Protein AF-A0AAD6YW39-F1 (afdb_monomer)

Secondary structure (DSSP, 8-state):
-------------------------PPPPPP--------PPP-PPPPP---------------TT-HHHHHHHHHHHHHHHHHHHHHHHHHHHHHHHHH-TTTTT-SS--HHHHHHHHHHHHHHHHHHHHHHHHHHHHHHHHHHHHHHHHHHT-HHHHHHHHHHH--

Organism: NCBI:txid153505

Foldseek 3Di:
DDDDDDDDPDPPPDDDDDDDDDDPDDDDDDDDDPPPDDDDDDDDDDDDDDDDDDDDDDDDDDPPPCVVVVVVVVVVVCVVCVVVVVVVVVVVLVVLLVVQPVNVPPPDDDSVNSVVSSVVVVVVVVVVVVCVVVVVVVVVVVVVVVVVVCCVPPPVNVVVVVVVVVD

Sequence (167 aa):
MAADHSDQSHTVTWCPKAVSPLPCALPPPPPPCTCSLHPQAPTAHVPLAPHPHHRHHHPKAPRIGRAPQLLASALRDVQRVLPLARGAADGRFLSLATLLPRLVVLRHPSKAVIVNSSIATVHVARCHRVLTAQTPRVLDRKAEALQMVSILYSPLSSVRLFHLRYL

Radius of gyration: 36.43 Å; Cα contacts (8 Å, |Δi|>4): 21; chains: 1; bounding box: 96×30×110 Å

Mean predicted aligned error: 19.26 Å

Structure (mmCIF, N/CA/C/O backbone):
data_AF-A0AAD6YW39-F1
#
_entry.id   AF-A0AAD6YW39-F1
#
loop_
_atom_site.group_PDB
_atom_site.id
_atom_site.type_symbol
_atom_site.label_atom_id
_atom_site.label_alt_id
_atom_site.label_comp_id
_atom_site.label_asym_id
_atom_site.label_entity_id
_atom_site.label_seq_id
_atom_site.pdbx_PDB_ins_code
_atom_site.Cartn_x
_atom_site.Cartn_y
_atom_site.Cartn_z
_atom_site.occupancy
_atom_site.B_iso_or_equiv
_atom_site.auth_seq_id
_atom_site.auth_comp_id
_atom_site.auth_asym_id
_atom_site.auth_atom_id
_atom_site.pdbx_PDB_model_num
ATOM 1 N N . MET A 1 1 ? -16.159 -0.798 -47.611 1.00 40.03 1 MET A N 1
ATOM 2 C CA . MET A 1 1 ? -15.620 -1.399 -46.373 1.00 40.03 1 MET A CA 1
ATOM 3 C C . MET A 1 1 ? -14.537 -0.477 -45.844 1.00 40.03 1 MET A C 1
ATOM 5 O O . MET A 1 1 ? -13.460 -0.445 -46.416 1.00 40.03 1 MET A O 1
ATOM 9 N N . ALA A 1 2 ? -14.852 0.328 -44.832 1.00 37.34 2 ALA A N 1
ATOM 10 C CA . ALA A 1 2 ? -13.894 1.180 -44.133 1.00 37.34 2 ALA A CA 1
ATOM 11 C C . ALA A 1 2 ? -14.058 0.899 -42.632 1.00 37.34 2 ALA A C 1
ATOM 13 O O . ALA A 1 2 ? -15.146 1.099 -42.100 1.00 37.34 2 ALA A O 1
ATOM 14 N N . ALA A 1 3 ? -13.013 0.358 -42.004 1.00 45.16 3 ALA A N 1
ATOM 15 C CA . ALA A 1 3 ? -12.852 0.278 -40.551 1.00 45.16 3 ALA A CA 1
ATOM 16 C C . ALA A 1 3 ? -12.210 1.608 -40.117 1.00 45.16 3 ALA A C 1
ATOM 18 O O . ALA A 1 3 ? -11.221 2.017 -40.719 1.00 45.16 3 ALA A O 1
ATOM 19 N N . ASP A 1 4 ? -12.833 2.453 -39.297 1.00 43.03 4 ASP A N 1
ATOM 20 C CA . ASP A 1 4 ? -13.111 2.316 -37.858 1.00 43.03 4 ASP A CA 1
ATOM 21 C C . ASP A 1 4 ? -11.845 2.026 -37.051 1.00 43.03 4 ASP A C 1
ATOM 23 O O . ASP A 1 4 ? -11.410 0.883 -37.027 1.00 43.03 4 ASP A O 1
ATOM 27 N N . HIS A 1 5 ? -11.269 3.066 -36.435 1.00 45.50 5 HIS A N 1
ATOM 28 C CA . HIS A 1 5 ? -10.526 3.012 -35.169 1.00 45.50 5 HIS A CA 1
ATOM 29 C C . HIS A 1 5 ? -10.832 4.313 -34.411 1.00 45.50 5 HIS A C 1
ATOM 31 O O . HIS A 1 5 ? -10.166 5.336 -34.563 1.00 45.50 5 HIS A O 1
ATOM 37 N N . SER A 1 6 ? -11.915 4.261 -33.640 1.00 44.06 6 SER A N 1
ATOM 38 C CA . SER A 1 6 ? -12.332 5.278 -32.682 1.00 44.06 6 SER A CA 1
ATOM 39 C C . SER A 1 6 ? -11.354 5.339 -31.496 1.00 44.06 6 SER A C 1
ATOM 41 O O . SER A 1 6 ? -11.229 4.383 -30.732 1.00 44.06 6 SER A O 1
ATOM 43 N N . ASP A 1 7 ? -10.678 6.475 -31.326 1.00 44.19 7 ASP A N 1
ATOM 44 C CA . ASP A 1 7 ? -9.760 6.751 -30.214 1.00 44.19 7 ASP A CA 1
ATOM 45 C C . ASP A 1 7 ? -10.570 7.136 -28.962 1.00 44.19 7 ASP A C 1
ATOM 47 O O . ASP A 1 7 ? -11.109 8.240 -28.837 1.00 44.19 7 ASP A O 1
ATOM 51 N N . GLN A 1 8 ? -10.768 6.174 -28.061 1.00 45.47 8 GLN A N 1
ATOM 52 C CA . GLN A 1 8 ? -11.623 6.322 -26.886 1.00 45.47 8 GLN A CA 1
ATOM 53 C C . GLN A 1 8 ? -10.776 6.803 -25.696 1.00 45.47 8 GLN A C 1
ATOM 55 O O . GLN A 1 8 ? -10.233 6.031 -24.912 1.00 45.47 8 GLN A O 1
ATOM 60 N N . SER A 1 9 ? -10.651 8.124 -25.567 1.00 46.94 9 SER A N 1
ATOM 61 C CA . SER A 1 9 ? -10.041 8.781 -24.407 1.00 46.94 9 SER A CA 1
ATOM 62 C C . SER A 1 9 ? -10.973 8.693 -23.192 1.00 46.94 9 SER A C 1
ATOM 64 O O . SER A 1 9 ? -11.887 9.499 -23.029 1.00 46.94 9 SER A O 1
ATOM 66 N N . HIS A 1 10 ? -10.763 7.710 -22.317 1.00 46.31 10 HIS A N 1
ATOM 67 C CA . HIS A 1 10 ? -11.509 7.589 -21.060 1.00 46.31 10 HIS A CA 1
ATOM 68 C C . HIS A 1 10 ? -10.890 8.492 -19.976 1.00 46.31 10 HIS A C 1
ATOM 70 O O . HIS A 1 10 ? -10.095 8.051 -19.145 1.00 46.31 10 HIS A O 1
ATOM 76 N N . THR A 1 11 ? -11.255 9.774 -19.951 1.00 42.91 11 THR A N 1
ATOM 77 C CA . THR A 1 11 ? -11.039 10.622 -18.769 1.00 42.91 11 THR A CA 1
ATOM 78 C C . THR A 1 11 ? -12.113 10.284 -17.741 1.00 42.91 11 THR A C 1
ATOM 80 O O . THR A 1 11 ? -13.220 10.814 -17.775 1.00 42.91 11 THR A O 1
ATOM 83 N N . VAL A 1 12 ? -11.814 9.360 -16.829 1.00 45.47 12 VAL A N 1
ATOM 84 C CA . VAL A 1 12 ? -12.720 9.054 -15.718 1.00 45.47 12 VAL A CA 1
ATOM 85 C C . VAL A 1 12 ? -12.513 10.095 -14.616 1.00 45.47 12 VAL A C 1
ATOM 87 O O . VAL A 1 12 ? -11.652 9.950 -13.749 1.00 45.47 12 VAL A O 1
ATOM 90 N N . THR A 1 13 ? -13.309 11.162 -14.660 1.00 40.72 13 THR A N 1
ATOM 91 C CA . THR A 1 13 ? -13.433 12.147 -13.579 1.00 40.72 13 THR A CA 1
ATOM 92 C C . THR A 1 13 ? -14.149 11.497 -12.395 1.00 40.72 13 THR A C 1
ATOM 94 O O . THR A 1 13 ? -15.375 11.438 -12.347 1.00 40.72 13 THR A O 1
ATOM 97 N N . TRP A 1 14 ? -13.390 10.987 -11.425 1.00 42.06 14 TRP A N 1
ATOM 98 C CA . TRP A 1 14 ? -13.944 10.572 -10.136 1.00 42.06 14 TRP A CA 1
ATOM 99 C C . TRP A 1 14 ? -14.117 11.799 -9.240 1.00 42.06 14 TRP A C 1
ATOM 101 O O . TRP A 1 14 ? -13.192 12.214 -8.547 1.00 42.06 14 TRP A O 1
ATOM 111 N N . CYS A 1 15 ? -15.327 12.354 -9.214 1.00 44.38 15 CYS A N 1
ATOM 112 C CA . CYS A 1 15 ? -15.815 13.075 -8.045 1.00 44.38 15 CYS A CA 1
ATOM 113 C C . CYS A 1 15 ? -16.559 12.091 -7.136 1.00 44.38 15 CYS A C 1
ATOM 115 O O . CYS A 1 15 ? -17.591 11.564 -7.545 1.00 44.38 15 CYS A O 1
ATOM 117 N N . PRO A 1 16 ? -16.133 11.916 -5.877 1.00 52.66 16 PRO A N 1
ATOM 118 C CA . PRO A 1 16 ? -17.044 11.520 -4.822 1.00 52.66 16 PRO A CA 1
ATOM 119 C C . PRO A 1 16 ? -17.257 12.695 -3.866 1.00 52.66 16 PRO A C 1
ATOM 121 O O . PRO A 1 16 ? -16.362 13.128 -3.142 1.00 52.66 16 PRO A O 1
ATOM 124 N N . LYS A 1 17 ? -18.488 13.204 -3.867 1.00 47.22 17 LYS A N 1
ATOM 125 C CA . LYS A 1 17 ? -19.034 14.080 -2.834 1.00 47.22 17 LYS A CA 1
ATOM 126 C C . LYS A 1 17 ? -19.583 13.180 -1.727 1.00 47.22 17 LYS A C 1
ATOM 128 O O . LYS A 1 17 ? -20.670 12.644 -1.891 1.00 47.22 17 LYS A O 1
ATOM 133 N N . ALA A 1 18 ? -18.846 13.000 -0.630 1.00 39.66 18 ALA A N 1
ATOM 134 C CA . ALA A 1 18 ? -19.404 12.526 0.640 1.00 39.66 18 ALA A CA 1
ATOM 135 C C . ALA A 1 18 ? -18.441 12.765 1.817 1.00 39.66 18 ALA A C 1
ATOM 137 O O . ALA A 1 18 ? -17.368 12.177 1.882 1.00 39.66 18 ALA A O 1
ATOM 138 N N . VAL A 1 19 ? -18.913 13.610 2.739 1.00 45.31 19 VAL A N 1
ATOM 139 C CA . VAL A 1 19 ? -18.731 13.578 4.200 1.00 45.31 19 VAL A CA 1
ATOM 140 C C . VAL A 1 19 ? -17.295 13.538 4.736 1.00 45.31 19 VAL A C 1
ATOM 142 O O . VAL A 1 19 ? -16.656 12.497 4.845 1.00 45.31 19 VAL A O 1
ATOM 145 N N . SER A 1 20 ? -16.852 14.711 5.186 1.00 49.22 20 SER A N 1
ATOM 146 C CA . SER A 1 20 ? -15.702 14.917 6.063 1.00 49.22 20 SER A CA 1
ATOM 147 C C . SER A 1 20 ? -15.809 14.119 7.370 1.00 49.22 20 SER A C 1
AT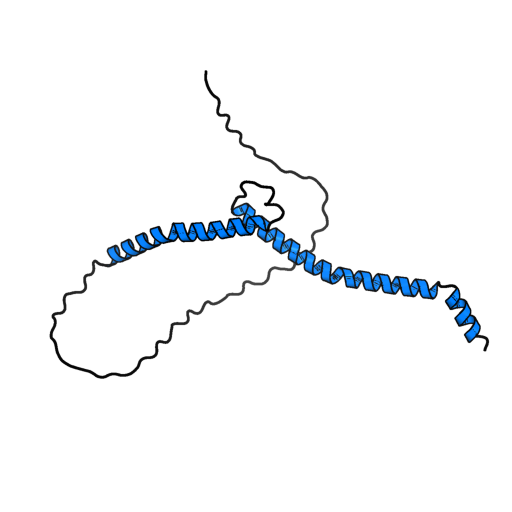OM 149 O O . SER A 1 20 ? -16.789 14.282 8.099 1.00 49.22 20 SER A O 1
ATOM 151 N N . PRO A 1 21 ? -14.754 13.401 7.776 1.00 45.53 21 PRO A N 1
ATOM 152 C CA . PRO A 1 21 ? -14.326 13.345 9.161 1.00 45.53 21 PRO A CA 1
ATOM 153 C C . PRO A 1 21 ? -13.183 14.351 9.371 1.00 45.53 21 PRO A C 1
ATOM 155 O O . PRO A 1 21 ? -12.346 14.557 8.493 1.00 45.53 21 PRO A O 1
ATOM 158 N N . LEU A 1 22 ? -13.184 15.012 10.528 1.00 55.00 22 LEU A N 1
ATOM 159 C CA . LEU A 1 22 ? -12.200 16.014 10.945 1.00 55.00 22 LEU A CA 1
ATOM 160 C C . LEU A 1 22 ? -10.743 15.615 10.618 1.00 55.00 22 LEU A C 1
ATOM 162 O O . LEU A 1 22 ? -10.378 14.446 10.769 1.00 55.00 22 LEU A O 1
ATOM 166 N N . PRO A 1 23 ? -9.874 16.581 10.264 1.00 49.09 23 PRO A N 1
ATOM 167 C CA . PRO A 1 23 ? -8.458 16.315 10.088 1.00 49.09 23 PRO A CA 1
ATOM 168 C C . PRO A 1 23 ? -7.828 16.021 11.453 1.00 49.09 23 PRO A C 1
ATOM 170 O O . PRO A 1 23 ? -7.725 16.899 12.310 1.00 49.09 23 PRO A O 1
ATOM 173 N N . CYS A 1 24 ? -7.380 14.781 11.658 1.00 46.66 24 CYS A N 1
ATOM 174 C CA . CYS A 1 24 ? -6.387 14.488 12.683 1.00 46.66 24 CYS A CA 1
ATOM 175 C C . CYS A 1 24 ? -5.181 15.394 12.424 1.00 46.66 24 CYS A C 1
ATOM 177 O O . CYS A 1 24 ? -4.548 15.295 11.372 1.00 46.66 24 CYS A O 1
ATOM 179 N N . ALA A 1 25 ? -4.917 16.299 13.366 1.00 49.47 25 ALA A N 1
ATOM 180 C CA . ALA A 1 25 ? -3.785 17.208 13.352 1.00 49.47 25 ALA A CA 1
ATOM 181 C C . ALA A 1 25 ? -2.505 16.447 12.977 1.00 49.47 25 ALA A C 1
ATOM 183 O O . ALA A 1 25 ? -2.078 15.533 13.687 1.00 49.47 25 ALA A O 1
ATOM 184 N N . LEU A 1 26 ? -1.926 16.803 11.827 1.00 58.66 26 LEU A N 1
ATOM 185 C CA . LEU A 1 26 ? -0.618 16.309 11.426 1.00 58.66 26 LEU A CA 1
ATOM 186 C C . LEU A 1 26 ? 0.419 16.778 12.462 1.00 58.66 26 LEU A C 1
ATOM 188 O O . LEU A 1 26 ? 0.452 17.972 12.770 1.00 58.66 26 LEU A O 1
ATOM 192 N N . PRO A 1 27 ? 1.288 15.894 12.981 1.00 68.62 27 PRO A N 1
ATOM 193 C CA . PRO A 1 27 ? 2.477 16.344 13.690 1.00 68.62 27 PRO A CA 1
ATOM 194 C C . PRO A 1 27 ? 3.390 17.127 12.725 1.00 68.62 27 PRO A C 1
ATOM 196 O O . PRO A 1 27 ? 3.445 16.789 11.536 1.00 68.62 27 PRO A O 1
ATOM 199 N N . PRO A 1 28 ? 4.094 18.170 13.205 1.00 72.62 28 PRO A N 1
ATOM 200 C CA . PRO A 1 28 ? 4.962 18.987 12.364 1.00 72.62 28 PRO A CA 1
ATOM 201 C C . PRO A 1 28 ? 6.074 18.138 11.725 1.00 72.62 28 PRO A C 1
ATOM 203 O O . PRO A 1 28 ? 6.542 17.171 12.338 1.00 72.62 28 PRO A O 1
ATOM 206 N N . PRO A 1 29 ? 6.505 18.478 10.495 1.00 67.62 29 PRO A N 1
ATOM 207 C CA . PRO A 1 29 ? 7.577 17.761 9.821 1.00 67.62 29 PRO A CA 1
ATOM 208 C C . PRO A 1 29 ? 8.880 17.864 10.632 1.00 67.62 29 PRO A C 1
ATOM 210 O O . PRO A 1 29 ? 9.191 18.943 11.146 1.00 67.62 29 PRO A O 1
ATOM 213 N N . PRO A 1 30 ? 9.660 16.774 10.759 1.00 71.50 30 PRO A N 1
ATOM 214 C CA . PRO A 1 30 ? 10.971 16.845 11.387 1.00 71.50 30 PRO A CA 1
ATOM 215 C C . PRO A 1 30 ? 11.912 17.743 10.563 1.00 71.50 30 PRO A C 1
ATOM 217 O O . PRO A 1 30 ? 11.797 17.779 9.332 1.00 71.50 30 PRO A O 1
ATOM 220 N N . PRO A 1 31 ? 12.846 18.460 11.215 1.00 65.25 31 PRO A N 1
ATOM 221 C CA . PRO A 1 31 ? 13.824 19.287 10.521 1.00 65.25 31 PRO A CA 1
ATOM 222 C C . PRO A 1 31 ? 14.704 18.431 9.595 1.00 65.25 31 PRO A C 1
ATOM 224 O O . PRO A 1 31 ? 14.933 17.251 9.881 1.00 65.25 31 PRO A O 1
ATOM 227 N N . PRO A 1 32 ? 15.214 19.000 8.488 1.00 50.28 32 PRO A N 1
ATOM 228 C CA . PRO A 1 32 ? 16.097 18.285 7.582 1.00 50.28 32 PRO A CA 1
ATOM 229 C C . PRO A 1 32 ? 17.382 17.903 8.320 1.00 50.28 32 PRO A C 1
ATOM 231 O O . PRO A 1 32 ? 18.216 18.750 8.633 1.00 50.28 32 PRO A O 1
ATOM 234 N N . CYS A 1 33 ? 17.545 16.611 8.604 1.00 40.38 33 CYS A N 1
ATOM 235 C CA . CYS A 1 33 ? 18.822 16.072 9.039 1.00 40.38 33 CYS A CA 1
ATOM 236 C C . CYS A 1 33 ? 19.806 16.187 7.874 1.00 40.38 33 CYS A C 1
ATOM 238 O O . CYS A 1 33 ? 19.736 15.437 6.900 1.00 40.38 33 CYS A O 1
ATOM 240 N N . THR A 1 34 ? 20.728 17.136 7.983 1.00 44.62 34 THR A N 1
ATOM 241 C CA . THR A 1 34 ? 21.916 17.240 7.142 1.00 44.62 34 THR A CA 1
ATOM 242 C C . THR A 1 34 ? 22.803 16.026 7.421 1.00 44.62 34 THR A C 1
ATOM 244 O O . THR A 1 34 ? 23.666 16.046 8.294 1.00 44.62 34 THR A O 1
ATOM 247 N N . CYS A 1 35 ? 22.567 14.920 6.718 1.00 35.41 35 CYS A N 1
ATOM 248 C CA . CYS A 1 35 ? 23.503 13.805 6.690 1.00 35.41 35 CYS A CA 1
ATOM 249 C C . CYS A 1 35 ? 24.714 14.222 5.848 1.00 35.41 35 CYS A C 1
ATOM 251 O O . CYS A 1 35 ? 24.725 14.060 4.629 1.00 35.41 35 CYS A O 1
ATOM 253 N N . SER A 1 36 ? 25.732 14.775 6.507 1.00 38.59 36 SER A N 1
ATOM 254 C CA . SER A 1 36 ? 27.075 14.911 5.948 1.00 38.59 36 SER A CA 1
ATOM 255 C C . SER A 1 36 ? 27.614 13.521 5.603 1.00 38.59 36 SER A C 1
ATOM 257 O O . SER A 1 36 ? 28.058 12.776 6.474 1.00 38.59 36 SER A O 1
ATOM 259 N N . LEU A 1 37 ? 27.557 13.160 4.321 1.00 39.34 37 LEU A N 1
ATOM 260 C CA . LEU A 1 37 ? 28.286 12.025 3.764 1.00 39.34 37 LEU A CA 1
ATOM 261 C C . LEU A 1 37 ? 29.774 12.384 3.715 1.00 39.34 37 LEU A C 1
ATOM 263 O O . LEU A 1 37 ? 30.232 13.116 2.841 1.00 39.34 37 LEU A O 1
ATOM 267 N N . HIS A 1 38 ? 30.518 11.869 4.687 1.00 49.75 38 HIS A N 1
ATOM 268 C CA . HIS A 1 38 ? 31.973 11.842 4.687 1.00 49.75 38 HIS A CA 1
ATOM 269 C C . HIS A 1 38 ? 32.437 10.670 3.800 1.00 49.75 38 HIS A C 1
ATOM 271 O O . HIS A 1 38 ? 32.056 9.530 4.081 1.00 49.75 38 HIS A O 1
ATOM 277 N N . PRO A 1 39 ? 33.227 10.880 2.734 1.00 44.84 39 PRO A N 1
ATOM 278 C CA . PRO A 1 39 ? 33.798 9.769 1.985 1.00 44.84 39 PRO A CA 1
ATOM 279 C C . PRO A 1 39 ? 34.998 9.200 2.758 1.00 44.84 39 PRO A C 1
ATOM 281 O O . PRO A 1 39 ? 36.065 9.806 2.801 1.00 44.84 39 PRO A O 1
ATOM 284 N N . GLN A 1 40 ? 34.830 8.031 3.383 1.00 42.16 40 GLN A N 1
ATOM 285 C CA . GLN A 1 40 ? 35.953 7.242 3.899 1.00 42.16 40 GLN A CA 1
ATOM 286 C C . GLN A 1 40 ? 36.725 6.622 2.727 1.00 42.16 40 GLN A C 1
ATOM 288 O O . GLN A 1 40 ? 36.185 5.832 1.952 1.00 42.16 40 GLN A O 1
ATOM 293 N N . ALA A 1 41 ? 37.997 6.997 2.605 1.00 44.75 41 ALA A N 1
ATOM 294 C CA . ALA A 1 41 ? 38.958 6.371 1.709 1.00 44.75 41 ALA A CA 1
ATOM 295 C C . ALA A 1 41 ? 39.376 4.981 2.242 1.00 44.75 41 ALA A C 1
ATOM 297 O O . ALA A 1 41 ? 39.514 4.816 3.455 1.00 44.75 41 ALA A O 1
ATOM 298 N N . PRO A 1 42 ? 39.614 3.984 1.372 1.00 50.19 42 PRO A N 1
ATOM 299 C CA . PRO A 1 42 ? 40.114 2.679 1.789 1.00 50.19 42 PRO A CA 1
ATOM 300 C C . PRO A 1 42 ? 41.607 2.744 2.153 1.00 50.19 42 PRO A C 1
ATOM 302 O O . PRO A 1 42 ? 42.457 3.055 1.319 1.00 50.19 42 PRO A O 1
ATOM 305 N N . THR A 1 43 ? 41.929 2.411 3.402 1.00 44.00 43 THR A N 1
ATOM 306 C CA . THR A 1 43 ? 43.288 2.175 3.902 1.00 44.00 43 THR A CA 1
ATOM 307 C C . THR A 1 43 ? 43.826 0.861 3.328 1.00 44.00 43 THR A C 1
ATOM 309 O O . THR A 1 43 ? 43.460 -0.226 3.770 1.00 44.00 43 THR A O 1
ATOM 312 N N . ALA A 1 44 ? 44.702 0.951 2.329 1.00 43.25 44 ALA A N 1
ATOM 313 C CA . ALA A 1 44 ? 45.493 -0.177 1.850 1.00 43.25 44 ALA A CA 1
ATOM 314 C C . ALA A 1 44 ? 46.791 -0.277 2.670 1.00 43.25 44 ALA A C 1
ATOM 316 O O . ALA A 1 44 ? 47.596 0.654 2.690 1.00 43.25 44 ALA A O 1
ATOM 317 N N . HIS A 1 45 ? 46.990 -1.406 3.353 1.00 47.25 45 HIS A N 1
ATOM 318 C CA . HIS A 1 45 ? 48.249 -1.742 4.014 1.00 47.25 45 HIS A CA 1
ATOM 319 C C . HIS A 1 45 ? 49.329 -2.095 2.978 1.00 47.25 45 HIS A C 1
ATOM 321 O O . HIS A 1 45 ? 49.109 -2.914 2.088 1.00 47.25 45 HIS A O 1
ATOM 327 N N . VAL A 1 46 ? 50.505 -1.485 3.131 1.00 55.78 46 VAL A N 1
ATOM 328 C CA . VAL A 1 46 ? 51.731 -1.734 2.358 1.00 55.78 46 VAL A CA 1
ATOM 329 C C . VAL A 1 46 ? 52.655 -2.658 3.158 1.00 55.78 46 VAL A C 1
ATOM 331 O O . VAL A 1 46 ? 52.924 -2.350 4.320 1.00 55.78 46 VAL A O 1
ATOM 334 N N . PRO A 1 47 ? 53.218 -3.723 2.556 1.00 50.78 47 PRO A N 1
ATOM 335 C CA . PRO A 1 47 ? 54.465 -4.320 3.028 1.00 50.78 47 PRO A CA 1
ATOM 336 C C . PRO A 1 47 ? 55.676 -3.836 2.215 1.00 50.78 47 PRO A C 1
ATOM 338 O O . PRO A 1 47 ? 55.626 -3.693 0.993 1.00 50.78 47 PRO A O 1
ATOM 341 N N . LEU A 1 48 ? 56.761 -3.586 2.946 1.00 48.19 48 LEU A N 1
ATOM 342 C CA . LEU A 1 48 ? 58.082 -3.116 2.522 1.00 48.19 48 LEU A CA 1
ATOM 343 C C . LEU A 1 48 ? 58.805 -4.052 1.519 1.00 48.19 48 LEU A C 1
ATOM 345 O O . LEU A 1 48 ? 58.819 -5.262 1.708 1.00 48.19 48 LEU A O 1
ATOM 349 N N . ALA A 1 49 ? 59.424 -3.406 0.516 1.00 44.00 49 ALA A N 1
ATOM 350 C CA . ALA A 1 49 ? 60.617 -3.663 -0.334 1.00 44.00 49 ALA A CA 1
ATOM 351 C C . ALA A 1 49 ? 61.434 -4.990 -0.196 1.00 44.00 49 ALA A C 1
ATOM 353 O O . ALA A 1 49 ? 61.490 -5.544 0.898 1.00 44.00 49 ALA A O 1
ATOM 354 N N . PRO A 1 50 ? 62.172 -5.465 -1.243 1.00 52.59 50 PRO A N 1
ATOM 355 C CA . PRO A 1 50 ? 63.348 -4.749 -1.789 1.00 52.59 50 PRO A CA 1
ATOM 356 C C . PRO A 1 50 ? 63.569 -4.777 -3.330 1.00 52.59 50 PRO A C 1
ATOM 358 O O . PRO A 1 50 ? 63.116 -5.657 -4.054 1.00 52.59 50 PRO A O 1
ATOM 361 N N . HIS A 1 51 ? 64.305 -3.761 -3.801 1.00 50.72 51 HIS A N 1
ATOM 362 C CA . HIS A 1 51 ? 64.908 -3.550 -5.139 1.00 50.72 51 HIS A CA 1
ATOM 363 C C . HIS A 1 51 ? 66.162 -4.443 -5.358 1.00 50.72 51 HIS A C 1
ATOM 365 O O . HIS A 1 51 ? 66.607 -5.044 -4.382 1.00 50.72 51 HIS A O 1
ATOM 371 N N . PRO A 1 52 ? 66.910 -4.380 -6.492 1.00 58.72 52 PRO A N 1
ATOM 372 C CA . PRO A 1 52 ? 66.591 -4.086 -7.907 1.00 58.72 52 PRO A CA 1
ATOM 373 C C . PRO A 1 52 ? 67.236 -5.116 -8.879 1.00 58.72 52 PRO A C 1
ATOM 375 O O . PRO A 1 52 ? 68.085 -5.892 -8.477 1.00 58.72 52 PRO A O 1
ATOM 378 N N . HIS A 1 53 ? 66.950 -5.053 -10.188 1.00 41.03 53 HIS A N 1
ATOM 379 C CA . HIS A 1 53 ? 67.999 -5.139 -11.225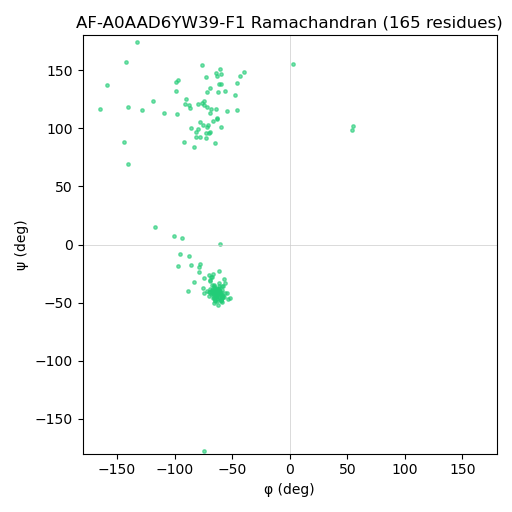 1.00 41.03 53 HIS A CA 1
ATOM 380 C C . HIS A 1 53 ? 67.517 -4.536 -12.557 1.00 41.03 53 HIS A C 1
ATOM 382 O O . HIS A 1 53 ? 66.382 -4.718 -12.992 1.00 41.03 53 HIS A O 1
ATOM 388 N N . HIS A 1 54 ? 68.426 -3.778 -13.170 1.00 53.69 54 HIS A N 1
ATOM 389 C CA . HIS A 1 54 ? 68.318 -3.016 -14.412 1.00 53.69 54 HIS A CA 1
ATOM 390 C C . HIS A 1 54 ? 67.711 -3.783 -15.597 1.00 53.69 54 HIS A C 1
ATOM 392 O O . HIS A 1 54 ? 68.286 -4.773 -16.044 1.00 53.69 54 HIS A O 1
ATOM 398 N N . ARG A 1 55 ? 66.699 -3.194 -16.251 1.00 42.72 55 ARG A N 1
ATOM 399 C CA . ARG A 1 55 ? 66.619 -3.179 -17.723 1.00 42.72 55 ARG A CA 1
ATOM 400 C C . ARG A 1 55 ? 66.103 -1.836 -18.227 1.00 42.72 55 ARG A C 1
ATOM 402 O O . ARG A 1 55 ? 64.983 -1.426 -17.938 1.00 42.72 55 ARG A O 1
ATOM 409 N N . HIS A 1 56 ? 66.952 -1.168 -19.001 1.00 55.34 56 HIS A N 1
ATOM 410 C CA . HIS A 1 56 ? 66.608 0.011 -19.779 1.00 55.34 56 HIS A CA 1
ATOM 411 C C . HIS A 1 56 ? 65.552 -0.354 -20.828 1.00 55.34 56 HIS A C 1
ATOM 413 O O . HIS A 1 56 ? 65.858 -1.002 -21.826 1.00 55.34 56 HIS A O 1
ATOM 419 N N . HIS A 1 57 ? 64.317 0.093 -20.618 1.00 54.31 57 HIS A N 1
ATOM 420 C CA . HIS A 1 57 ? 63.316 0.181 -21.673 1.00 54.31 57 HIS A CA 1
ATOM 421 C C . HIS A 1 57 ? 62.905 1.645 -21.835 1.00 54.31 57 HIS A C 1
ATOM 423 O O . HIS A 1 57 ? 62.521 2.316 -20.882 1.00 54.31 57 HIS A O 1
ATOM 429 N N . HIS A 1 58 ? 63.059 2.135 -23.064 1.00 55.84 58 HIS A N 1
ATOM 430 C CA . HIS A 1 58 ? 62.751 3.491 -23.503 1.00 55.84 58 HIS A CA 1
ATOM 431 C C . HIS A 1 58 ? 61.381 3.998 -23.015 1.00 55.84 58 HIS A C 1
ATOM 433 O O . HIS A 1 58 ? 60.387 3.273 -23.138 1.00 55.84 58 HIS A O 1
ATOM 439 N N . PRO A 1 59 ? 61.271 5.267 -22.578 1.00 48.88 59 PRO A N 1
ATOM 440 C CA . PRO A 1 59 ? 59.986 5.869 -22.276 1.00 48.88 59 PRO A CA 1
ATOM 441 C C . PRO A 1 59 ? 59.291 6.203 -23.602 1.00 48.88 59 PRO A C 1
ATOM 443 O O . PRO A 1 59 ? 59.628 7.172 -24.277 1.00 48.88 59 PRO A O 1
ATOM 446 N N . LYS A 1 60 ? 58.313 5.389 -24.015 1.00 49.19 60 LYS A N 1
ATOM 447 C CA . LYS A 1 60 ? 57.355 5.815 -25.044 1.00 49.19 60 LYS A CA 1
ATOM 448 C C . LYS A 1 60 ? 56.353 6.767 -24.390 1.00 49.19 60 LYS A C 1
ATOM 450 O O . LYS A 1 60 ? 55.693 6.399 -23.424 1.00 49.19 60 LYS A O 1
ATOM 455 N N . ALA A 1 61 ? 56.285 7.976 -24.941 1.00 55.19 61 ALA A N 1
ATOM 456 C CA . ALA A 1 61 ? 55.459 9.108 -24.530 1.00 55.19 61 ALA A CA 1
ATOM 457 C C . ALA A 1 61 ? 54.024 8.736 -24.081 1.00 55.19 61 ALA A C 1
ATOM 459 O O . ALA A 1 61 ? 53.425 7.802 -24.634 1.00 55.19 61 ALA A O 1
ATOM 460 N N . PRO A 1 62 ? 53.426 9.486 -23.134 1.00 54.78 62 PRO A N 1
ATOM 461 C CA . PRO A 1 62 ? 52.051 9.261 -22.715 1.00 54.78 62 PRO A CA 1
ATOM 462 C C . PRO A 1 62 ? 51.127 9.532 -23.905 1.00 54.78 62 PRO A C 1
ATOM 464 O O . PRO A 1 62 ? 51.065 10.636 -24.440 1.00 54.78 62 PRO A O 1
ATOM 467 N N . ARG A 1 63 ? 50.411 8.502 -24.364 1.00 55.19 63 ARG A N 1
ATOM 468 C CA . ARG A 1 63 ? 49.401 8.647 -25.418 1.00 55.19 63 ARG A CA 1
ATOM 469 C C . ARG A 1 63 ? 48.215 9.436 -24.859 1.00 55.19 63 ARG A C 1
ATOM 471 O O . ARG A 1 63 ? 47.307 8.851 -24.275 1.00 55.19 63 ARG A O 1
ATOM 478 N N . ILE A 1 64 ? 48.207 10.741 -25.114 1.00 56.38 64 ILE A N 1
ATOM 479 C CA . ILE A 1 64 ? 47.149 11.718 -24.787 1.00 56.38 64 ILE A CA 1
ATOM 480 C C . ILE A 1 64 ? 45.787 11.394 -25.471 1.00 56.38 64 ILE A C 1
ATOM 482 O O . ILE A 1 64 ? 44.788 12.059 -25.240 1.00 56.38 64 ILE A O 1
ATOM 486 N N . GLY A 1 65 ? 45.673 10.308 -26.248 1.00 54.88 65 GLY A N 1
ATOM 487 C CA . GLY A 1 65 ? 44.459 9.946 -27.002 1.00 54.88 65 GLY A CA 1
ATOM 488 C C . GLY A 1 65 ? 43.533 8.866 -26.411 1.00 54.88 65 GLY A C 1
ATOM 489 O O . GLY A 1 65 ? 42.629 8.425 -27.115 1.00 54.88 65 GLY A O 1
ATOM 490 N N . ARG A 1 66 ? 43.732 8.367 -25.178 1.00 54.69 66 ARG A N 1
ATOM 491 C CA . ARG A 1 66 ? 42.935 7.227 -24.642 1.00 54.69 66 ARG A CA 1
ATOM 492 C C . ARG A 1 66 ? 41.604 7.597 -23.978 1.00 54.69 66 ARG A C 1
ATOM 494 O O . ARG A 1 66 ? 40.747 6.726 -23.844 1.00 54.69 66 ARG A O 1
ATOM 501 N N . ALA A 1 67 ? 41.406 8.858 -23.598 1.00 60.44 67 ALA A N 1
ATOM 502 C CA . ALA A 1 67 ? 40.166 9.328 -22.974 1.00 60.44 67 ALA A CA 1
ATOM 503 C C . ALA A 1 67 ? 38.887 8.997 -23.784 1.00 60.44 67 ALA A C 1
ATOM 505 O O . ALA A 1 67 ? 37.960 8.431 -23.201 1.00 60.44 67 ALA A O 1
ATOM 506 N N . PRO A 1 68 ? 38.827 9.223 -25.116 1.00 63.84 68 PRO A N 1
ATOM 507 C CA . PRO A 1 68 ? 37.638 8.869 -25.897 1.00 63.84 68 PRO A CA 1
ATOM 508 C C . PRO A 1 68 ? 37.402 7.353 -26.005 1.00 63.84 68 PRO A C 1
ATOM 510 O O . PRO A 1 68 ? 36.256 6.920 -26.098 1.00 63.84 68 PRO A O 1
ATOM 513 N N . GLN A 1 69 ? 38.451 6.523 -25.934 1.00 71.06 69 GLN A N 1
ATOM 514 C CA . GLN A 1 69 ? 38.300 5.062 -25.975 1.00 71.06 69 GLN A CA 1
ATOM 515 C C . GLN A 1 69 ? 37.761 4.491 -24.657 1.00 71.06 69 GLN A C 1
ATOM 517 O O . GLN A 1 69 ? 36.937 3.578 -24.696 1.00 71.06 69 GLN A O 1
ATOM 522 N N . LEU A 1 70 ? 38.179 5.050 -23.515 1.00 73.81 70 LEU A N 1
ATOM 523 C CA . LEU A 1 70 ? 37.674 4.669 -22.192 1.00 73.81 70 LEU A CA 1
ATOM 524 C C . LEU A 1 70 ? 36.215 5.095 -21.988 1.00 73.81 70 LEU A C 1
ATOM 526 O O . LEU A 1 70 ? 35.416 4.333 -21.445 1.00 73.81 70 LEU A O 1
ATOM 530 N N . LEU A 1 71 ? 35.842 6.280 -22.483 1.00 77.19 71 LEU A N 1
ATOM 531 C CA . LEU A 1 71 ? 34.446 6.716 -22.499 1.00 77.19 71 LEU A CA 1
ATOM 532 C C . LEU A 1 71 ? 33.597 5.789 -23.382 1.00 77.19 71 LEU A C 1
ATOM 534 O O . LEU A 1 71 ? 32.530 5.347 -22.970 1.00 77.19 71 LEU A O 1
ATOM 538 N N . ALA A 1 72 ? 34.092 5.423 -24.568 1.00 82.25 72 ALA A N 1
ATOM 539 C CA . ALA A 1 72 ? 33.392 4.506 -25.462 1.00 82.25 72 ALA A CA 1
ATOM 540 C C . ALA A 1 72 ? 33.257 3.082 -24.889 1.00 82.25 72 ALA A C 1
ATOM 542 O O . ALA A 1 72 ? 32.251 2.418 -25.136 1.00 82.25 72 ALA A O 1
ATOM 543 N N . SER A 1 73 ? 34.238 2.567 -24.136 1.00 84.12 73 SER A N 1
ATOM 544 C CA . SER A 1 73 ? 34.065 1.304 -23.397 1.00 84.12 73 SER A CA 1
ATOM 545 C C . SER A 1 73 ? 33.036 1.443 -22.277 1.00 84.12 73 SER A C 1
ATOM 547 O O . SER A 1 73 ? 32.116 0.636 -22.229 1.00 84.12 73 SER A O 1
ATOM 549 N N . ALA A 1 74 ? 33.104 2.508 -21.472 1.00 87.25 74 ALA A N 1
ATOM 550 C CA . ALA A 1 74 ? 32.157 2.735 -20.382 1.00 87.25 74 ALA A CA 1
ATOM 551 C C . ALA A 1 74 ? 30.708 2.867 -20.882 1.00 87.25 74 ALA A C 1
ATOM 553 O O . ALA A 1 74 ? 29.802 2.270 -20.310 1.00 87.25 74 ALA A O 1
ATOM 554 N N . LEU A 1 75 ? 30.480 3.584 -21.988 1.00 90.31 75 LEU A N 1
ATOM 555 C CA . LEU A 1 75 ? 29.155 3.688 -22.606 1.00 90.31 75 LEU A CA 1
ATOM 556 C C . LEU A 1 75 ? 28.638 2.327 -23.087 1.00 90.31 75 LEU A C 1
ATOM 558 O O . LEU A 1 75 ? 27.471 2.010 -22.874 1.00 90.31 75 LEU A O 1
ATOM 562 N N . ARG A 1 76 ? 29.502 1.493 -23.681 1.00 88.38 76 ARG A N 1
ATOM 563 C CA . ARG A 1 76 ? 29.134 0.125 -24.084 1.00 88.38 76 ARG A CA 1
ATOM 564 C C . ARG A 1 76 ? 28.779 -0.746 -22.884 1.00 88.38 76 ARG A C 1
ATOM 566 O O . ARG A 1 76 ? 27.821 -1.512 -22.959 1.00 88.38 76 ARG A O 1
ATOM 573 N N . ASP A 1 77 ? 29.502 -0.608 -21.782 1.00 90.81 77 ASP A N 1
ATOM 574 C CA . ASP A 1 77 ? 29.220 -1.353 -20.557 1.00 90.81 77 ASP A CA 1
ATOM 575 C C . ASP A 1 77 ? 27.903 -0.896 -19.915 1.00 90.81 77 ASP A C 1
ATOM 577 O O . ASP A 1 77 ? 27.064 -1.730 -19.574 1.00 90.81 77 ASP A O 1
ATOM 581 N N . VAL A 1 78 ? 27.638 0.414 -19.869 1.00 92.94 78 VAL A N 1
ATOM 582 C CA . VAL A 1 78 ? 26.335 0.958 -19.449 1.00 92.94 78 VAL A CA 1
ATOM 583 C C . VAL A 1 78 ? 25.214 0.440 -20.347 1.00 92.94 78 VAL A C 1
ATOM 585 O O . VAL A 1 78 ? 24.172 0.029 -19.847 1.00 92.94 78 VAL A O 1
ATOM 588 N N . GLN A 1 79 ? 25.418 0.399 -21.662 1.00 93.50 79 GLN A N 1
ATOM 589 C CA . GLN A 1 79 ? 24.399 -0.056 -22.606 1.00 93.50 79 GLN A CA 1
ATOM 590 C C . GLN A 1 79 ? 24.098 -1.556 -22.487 1.00 93.50 79 GLN A C 1
ATOM 592 O O . GLN A 1 79 ? 22.965 -1.969 -22.730 1.00 93.50 79 GLN A O 1
ATOM 597 N N . ARG A 1 80 ? 25.071 -2.363 -22.045 1.00 92.50 80 ARG A N 1
ATOM 598 C CA . ARG A 1 80 ? 24.863 -3.779 -21.697 1.00 92.50 80 ARG A CA 1
ATOM 599 C C . ARG A 1 80 ? 24.133 -3.956 -20.369 1.00 92.50 80 ARG A C 1
ATOM 601 O O . ARG A 1 80 ? 23.266 -4.816 -20.256 1.00 92.50 80 ARG A O 1
ATOM 608 N N . VAL A 1 81 ? 24.484 -3.162 -19.359 1.00 94.19 81 VAL A N 1
ATOM 609 C CA . VAL A 1 81 ? 23.974 -3.331 -17.989 1.00 94.19 81 VAL A CA 1
ATOM 610 C C . VAL A 1 81 ? 22.605 -2.675 -17.793 1.00 94.19 81 VAL A C 1
ATOM 612 O O . VAL A 1 81 ? 21.785 -3.184 -17.030 1.00 94.19 81 VAL A O 1
ATOM 615 N N . LEU A 1 82 ? 22.309 -1.575 -18.487 1.00 95.12 82 LEU A N 1
ATOM 616 C CA . LEU A 1 82 ? 21.074 -0.808 -18.307 1.00 95.12 82 LEU A CA 1
ATOM 617 C C . LEU A 1 82 ? 19.792 -1.645 -18.506 1.00 95.12 82 LEU A C 1
ATOM 619 O O . LEU A 1 82 ? 18.906 -1.536 -17.655 1.00 95.12 82 LEU A O 1
ATOM 623 N N . PRO A 1 83 ? 19.656 -2.493 -19.547 1.00 94.12 83 PRO A N 1
ATOM 624 C CA . PRO A 1 83 ? 18.487 -3.361 -19.695 1.00 94.12 83 PRO A CA 1
ATOM 625 C C . PRO A 1 83 ? 18.335 -4.355 -18.537 1.00 94.12 83 PRO A C 1
ATOM 627 O O . PRO A 1 83 ? 17.223 -4.559 -18.057 1.00 94.12 83 PRO A O 1
ATOM 630 N N . LEU A 1 84 ? 19.443 -4.916 -18.039 1.00 92.38 84 LEU A N 1
ATOM 631 C CA . LEU A 1 84 ? 19.446 -5.846 -16.904 1.00 92.38 84 LEU A CA 1
ATOM 632 C C . LEU A 1 84 ? 19.008 -5.147 -15.613 1.00 92.38 84 LEU A C 1
ATOM 634 O O . LEU A 1 84 ? 18.144 -5.640 -14.891 1.00 92.38 84 LEU A O 1
ATOM 638 N N . ALA A 1 85 ? 19.560 -3.962 -15.346 1.00 92.06 85 ALA A N 1
ATOM 639 C CA . ALA A 1 85 ? 19.193 -3.153 -14.189 1.00 92.06 85 ALA A CA 1
ATOM 640 C C . ALA A 1 85 ? 17.718 -2.721 -14.242 1.00 92.06 85 ALA A C 1
ATOM 642 O O . ALA A 1 85 ? 17.024 -2.763 -13.222 1.00 92.06 85 ALA A O 1
ATOM 643 N N . ARG A 1 86 ? 17.222 -2.355 -15.435 1.00 92.88 86 ARG A N 1
ATOM 644 C CA . ARG A 1 86 ? 15.801 -2.057 -15.665 1.00 92.88 86 ARG A CA 1
ATOM 645 C C . ARG A 1 86 ? 14.921 -3.282 -15.424 1.00 92.88 86 ARG A C 1
ATOM 647 O O . ARG A 1 86 ? 13.987 -3.179 -14.639 1.00 92.88 86 ARG A O 1
ATOM 654 N N . GLY A 1 87 ? 15.264 -4.439 -15.989 1.00 92.38 87 GLY A N 1
ATOM 655 C CA . GLY A 1 87 ? 14.524 -5.687 -15.779 1.00 92.38 87 GLY A CA 1
ATOM 656 C C . GLY A 1 87 ? 14.471 -6.111 -14.307 1.00 92.38 87 GLY A C 1
ATOM 657 O O . GLY A 1 87 ? 13.415 -6.489 -13.805 1.00 92.38 87 GLY A O 1
ATOM 658 N N . ALA A 1 88 ? 15.576 -5.958 -13.569 1.00 93.44 88 ALA A N 1
ATOM 659 C CA . ALA A 1 88 ? 15.614 -6.226 -12.131 1.00 93.44 88 ALA A CA 1
ATOM 660 C C . ALA A 1 88 ? 14.717 -5.267 -11.326 1.00 93.44 88 ALA A C 1
ATOM 662 O O . ALA A 1 88 ? 14.091 -5.672 -10.345 1.00 93.44 88 ALA A O 1
ATOM 663 N N . ALA A 1 89 ? 14.640 -3.992 -11.719 1.00 92.81 89 ALA A N 1
ATOM 664 C CA . ALA A 1 89 ? 13.715 -3.040 -11.110 1.00 92.81 89 ALA A CA 1
ATOM 665 C C . ALA A 1 89 ? 12.252 -3.384 -11.426 1.00 92.81 89 ALA A C 1
ATOM 667 O O . ALA A 1 89 ? 11.411 -3.336 -10.530 1.00 92.81 89 ALA A O 1
ATOM 668 N N . ASP A 1 90 ? 11.962 -3.784 -12.662 1.00 93.19 90 ASP A N 1
ATOM 669 C CA . ASP A 1 90 ? 10.619 -4.168 -13.101 1.00 93.19 90 ASP A CA 1
ATOM 670 C C . ASP A 1 90 ? 10.117 -5.419 -12.369 1.00 93.19 90 ASP A C 1
ATOM 672 O O . ASP A 1 90 ? 8.977 -5.439 -11.902 1.00 93.19 90 ASP A O 1
ATOM 676 N N . GLY A 1 91 ? 10.991 -6.403 -12.132 1.00 91.88 91 GLY A N 1
ATOM 677 C CA . GLY A 1 91 ? 10.678 -7.560 -11.289 1.00 91.88 91 GLY A CA 1
ATOM 678 C C . GLY A 1 91 ? 10.279 -7.174 -9.858 1.00 91.88 91 GLY A C 1
ATOM 679 O O . GLY A 1 91 ? 9.322 -7.722 -9.309 1.00 91.88 91 GLY A O 1
ATOM 680 N N . ARG A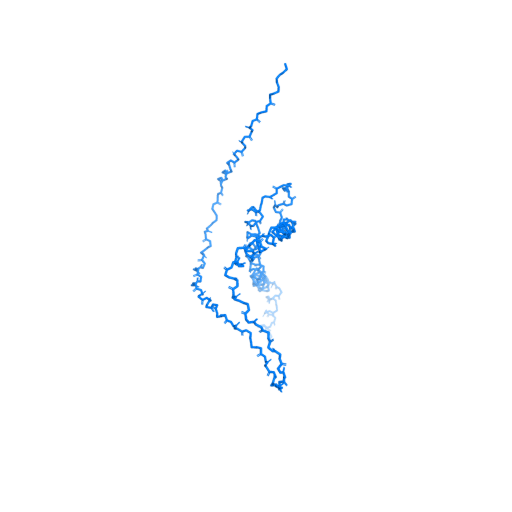 1 92 ? 10.943 -6.169 -9.262 1.00 94.31 92 ARG A N 1
ATOM 681 C CA . ARG A 1 92 ? 10.570 -5.646 -7.933 1.00 94.31 92 ARG A CA 1
ATOM 682 C C . ARG A 1 92 ? 9.210 -4.943 -7.945 1.00 94.31 92 ARG A C 1
ATOM 684 O O . ARG A 1 92 ? 8.437 -5.133 -7.010 1.00 94.31 92 ARG A O 1
ATOM 691 N N . PHE A 1 93 ? 8.887 -4.172 -8.988 1.00 94.19 93 PHE A N 1
ATOM 692 C CA . PHE A 1 93 ? 7.564 -3.546 -9.127 1.00 94.19 93 PHE A CA 1
ATOM 693 C C . PHE A 1 93 ? 6.444 -4.579 -9.257 1.00 94.19 93 PHE A C 1
ATOM 695 O O . PHE A 1 93 ? 5.391 -4.405 -8.644 1.00 94.19 93 PHE A O 1
ATOM 702 N N . LEU A 1 94 ? 6.677 -5.662 -10.001 1.00 90.94 94 LEU A N 1
ATOM 703 C CA . LEU A 1 94 ? 5.700 -6.737 -10.148 1.00 90.94 94 LEU A CA 1
ATOM 704 C C . LEU A 1 94 ? 5.465 -7.464 -8.819 1.00 90.94 94 LEU A C 1
ATOM 706 O O . LEU A 1 94 ? 4.320 -7.662 -8.420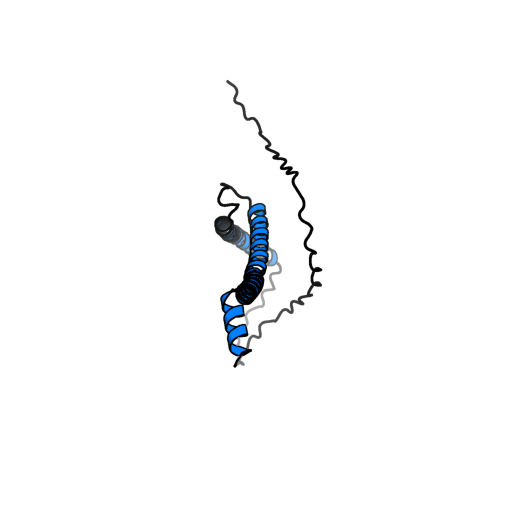 1.00 90.94 94 LEU A O 1
ATOM 710 N N . SER A 1 95 ? 6.540 -7.782 -8.091 1.00 93.31 95 SER A N 1
ATOM 711 C CA . SER A 1 95 ? 6.439 -8.375 -6.754 1.00 93.31 95 SER A CA 1
ATOM 712 C C . SER A 1 95 ? 5.669 -7.467 -5.790 1.00 93.31 95 SER A C 1
ATOM 714 O O . SER A 1 95 ? 4.747 -7.928 -5.122 1.00 93.31 95 SER A O 1
ATOM 716 N N . LEU A 1 96 ? 5.953 -6.161 -5.779 1.00 94.19 96 LEU A N 1
ATOM 717 C CA . LEU A 1 96 ? 5.206 -5.205 -4.958 1.00 94.19 96 LEU A CA 1
ATOM 718 C C . LEU A 1 96 ? 3.720 -5.153 -5.328 1.00 94.19 96 LEU A C 1
ATOM 720 O O . LEU A 1 96 ? 2.883 -5.122 -4.431 1.00 94.19 96 LEU A O 1
ATOM 724 N N . ALA A 1 97 ? 3.375 -5.175 -6.619 1.00 92.94 97 ALA A N 1
ATOM 725 C CA . ALA A 1 97 ? 1.983 -5.120 -7.066 1.00 92.94 97 ALA A CA 1
ATOM 726 C C . ALA A 1 97 ? 1.133 -6.274 -6.505 1.00 92.94 97 ALA A C 1
ATOM 728 O O . ALA A 1 97 ? -0.018 -6.048 -6.138 1.00 92.94 97 ALA A O 1
ATOM 729 N N . THR A 1 98 ? 1.706 -7.475 -6.359 1.00 91.94 98 THR A N 1
ATOM 730 C CA . THR A 1 98 ? 0.998 -8.635 -5.780 1.00 91.94 98 THR A CA 1
ATOM 731 C C . THR A 1 98 ? 0.646 -8.482 -4.299 1.00 91.94 98 THR A C 1
ATOM 733 O O . THR A 1 98 ? -0.318 -9.084 -3.836 1.00 91.94 98 THR A O 1
ATOM 736 N N . LEU A 1 99 ? 1.388 -7.659 -3.553 1.00 92.94 99 LEU A N 1
ATOM 737 C CA . LEU A 1 99 ? 1.170 -7.443 -2.118 1.00 92.94 99 LEU A CA 1
ATOM 738 C C . LEU A 1 99 ? 0.149 -6.336 -1.835 1.00 92.94 99 LEU A C 1
ATOM 740 O O . LEU A 1 99 ? -0.246 -6.133 -0.687 1.00 92.94 99 LEU A O 1
ATOM 744 N N . LEU A 1 100 ? -0.246 -5.580 -2.860 1.00 92.81 100 LEU A N 1
ATOM 745 C CA . LEU A 1 100 ? -1.060 -4.383 -2.710 1.00 92.81 100 LEU A CA 1
ATOM 746 C C . LEU A 1 100 ? -2.533 -4.711 -2.986 1.00 92.81 100 LEU A C 1
ATOM 748 O O . LEU A 1 100 ? -2.897 -4.935 -4.142 1.00 92.81 100 LEU A O 1
ATOM 752 N N . PRO A 1 101 ? -3.419 -4.660 -1.968 1.00 85.81 101 PRO A N 1
ATOM 753 C CA . PRO A 1 101 ? -4.798 -5.147 -2.080 1.00 85.81 101 PRO A CA 1
ATOM 754 C C . PRO A 1 101 ? -5.602 -4.515 -3.222 1.00 85.81 101 PRO A C 1
ATOM 756 O O . PRO A 1 101 ? -6.442 -5.163 -3.835 1.00 85.81 101 PRO A O 1
ATOM 759 N N . ARG A 1 102 ? -5.335 -3.238 -3.527 1.00 82.94 102 ARG A N 1
ATOM 760 C CA . ARG A 1 102 ? -6.037 -2.484 -4.577 1.00 82.94 102 ARG A CA 1
ATOM 761 C C . ARG A 1 102 ? -5.551 -2.792 -5.994 1.00 82.94 102 ARG A C 1
ATOM 763 O O . ARG A 1 102 ? -6.266 -2.493 -6.943 1.00 82.94 102 ARG A O 1
ATOM 770 N N . LEU A 1 103 ? -4.352 -3.350 -6.152 1.00 86.56 103 LEU A N 1
ATOM 771 C CA . LEU A 1 103 ? -3.730 -3.551 -7.464 1.00 86.56 103 LEU A CA 1
ATOM 772 C C . LEU A 1 103 ? -3.934 -4.955 -8.020 1.00 86.56 103 LEU A C 1
ATOM 774 O O . LEU A 1 103 ? -3.854 -5.116 -9.230 1.00 86.56 103 LEU A O 1
ATOM 778 N N . VAL A 1 104 ? -4.280 -5.933 -7.178 1.00 80.25 104 VAL A N 1
ATOM 779 C CA . VAL A 1 104 ? -4.576 -7.316 -7.601 1.00 80.25 104 VAL A CA 1
ATOM 780 C C . VAL A 1 104 ? -5.713 -7.376 -8.632 1.00 80.25 104 VAL A C 1
ATOM 782 O O . VAL A 1 104 ? -5.729 -8.246 -9.495 1.00 80.25 104 VAL A O 1
ATOM 785 N N . VAL A 1 105 ? -6.649 -6.425 -8.578 1.00 87.44 105 VAL A N 1
ATOM 786 C CA . VAL A 1 105 ? -7.792 -6.346 -9.504 1.00 87.44 105 VAL A CA 1
ATOM 787 C C . VAL A 1 105 ? -7.395 -5.755 -10.868 1.00 87.44 105 VAL A C 1
ATOM 789 O O . VAL A 1 105 ? -8.056 -6.002 -11.876 1.00 87.44 105 VAL A O 1
ATOM 792 N N . LEU A 1 106 ? -6.313 -4.975 -10.931 1.00 87.12 106 LEU A N 1
ATOM 793 C CA . LEU A 1 106 ? -5.895 -4.273 -12.142 1.00 87.12 106 LEU A CA 1
ATOM 794 C C . LEU A 1 106 ? -4.940 -5.143 -12.965 1.00 87.12 106 LEU A C 1
ATOM 796 O O . LEU A 1 106 ? -3.887 -5.546 -12.485 1.00 87.12 106 LEU A O 1
ATOM 800 N N . ARG A 1 107 ? -5.266 -5.378 -14.242 1.00 86.75 107 ARG A N 1
ATOM 801 C CA . ARG A 1 107 ? -4.426 -6.193 -15.143 1.00 86.75 107 ARG A CA 1
ATOM 802 C C . ARG A 1 107 ? -3.090 -5.534 -15.512 1.00 86.75 107 ARG A C 1
ATOM 804 O O . ARG A 1 107 ? -2.120 -6.239 -15.747 1.00 86.75 107 ARG A O 1
ATOM 811 N N . HIS A 1 108 ? -3.038 -4.201 -15.562 1.00 87.56 108 HIS A N 1
ATOM 812 C CA . HIS A 1 108 ? -1.853 -3.448 -16.001 1.00 87.56 108 HIS A CA 1
ATOM 813 C C . HIS A 1 108 ? -1.634 -2.192 -15.141 1.00 87.56 108 HIS A C 1
ATOM 815 O O . HIS A 1 108 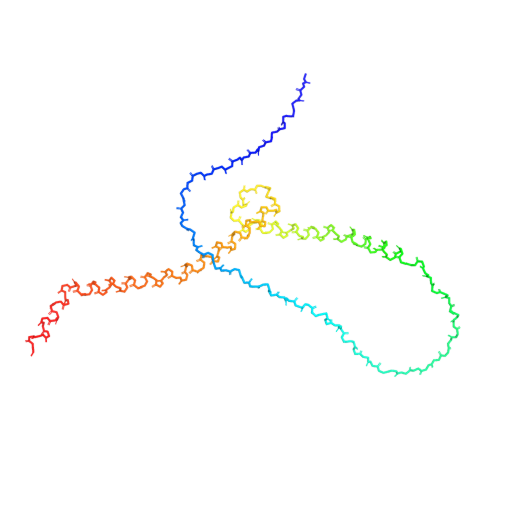? -1.859 -1.069 -15.599 1.00 87.56 108 HIS A O 1
ATOM 821 N N . PRO A 1 109 ? -1.245 -2.349 -13.867 1.00 89.44 109 PRO A N 1
ATOM 822 C CA . PRO A 1 109 ? -0.975 -1.207 -13.007 1.00 89.44 109 PRO A CA 1
ATOM 823 C C . PRO A 1 109 ? 0.300 -0.473 -13.451 1.00 89.44 109 PRO A C 1
ATOM 825 O O . PRO A 1 109 ? 1.336 -1.086 -13.707 1.00 89.44 109 PRO A O 1
ATOM 828 N N . SER A 1 110 ? 0.247 0.861 -13.520 1.00 94.62 110 SER A N 1
ATOM 829 C CA . SER A 1 110 ? 1.418 1.675 -13.868 1.00 94.62 110 SER A CA 1
ATOM 830 C C . SER A 1 110 ? 2.399 1.788 -12.694 1.00 94.62 110 SER A C 1
ATOM 832 O O . SER A 1 110 ? 2.004 1.736 -11.527 1.00 94.62 110 SER A O 1
ATOM 834 N N . LYS A 1 111 ? 3.689 2.017 -12.984 1.00 95.06 111 LYS A N 1
ATOM 835 C CA . LYS A 1 111 ? 4.736 2.161 -11.950 1.00 95.06 111 LYS A CA 1
ATOM 836 C C . LYS A 1 111 ? 4.398 3.237 -10.912 1.00 95.06 111 LYS A C 1
ATOM 838 O O . LYS A 1 111 ? 4.567 3.005 -9.720 1.00 95.06 111 LYS A O 1
ATOM 843 N N . ALA A 1 112 ? 3.871 4.383 -11.345 1.00 95.25 112 ALA A N 1
ATOM 844 C CA . ALA A 1 112 ? 3.478 5.467 -10.442 1.00 95.25 112 ALA A CA 1
ATOM 845 C C . ALA A 1 112 ? 2.336 5.053 -9.497 1.00 95.25 112 ALA A C 1
ATOM 847 O O . ALA A 1 112 ? 2.384 5.344 -8.302 1.00 95.25 112 ALA A O 1
ATOM 848 N N . VAL A 1 113 ? 1.339 4.323 -10.012 1.00 95.00 113 VAL A N 1
ATOM 849 C CA . VAL A 1 113 ? 0.219 3.814 -9.207 1.00 95.00 113 VAL A CA 1
ATOM 850 C C . VAL A 1 113 ? 0.697 2.758 -8.209 1.00 95.00 113 VAL A C 1
ATOM 852 O O . VAL A 1 113 ? 0.250 2.782 -7.061 1.00 95.00 113 VAL A O 1
ATOM 855 N N . ILE A 1 114 ? 1.631 1.882 -8.602 1.00 95.56 114 ILE A N 1
ATOM 856 C CA . ILE A 1 114 ? 2.257 0.902 -7.699 1.00 95.56 114 ILE A CA 1
ATOM 857 C C . ILE A 1 114 ? 2.950 1.619 -6.535 1.00 95.56 114 ILE A C 1
ATOM 859 O O . ILE A 1 114 ? 2.683 1.304 -5.376 1.00 95.56 114 ILE A O 1
ATOM 863 N N . VAL A 1 115 ? 3.778 2.630 -6.824 1.00 96.94 115 VAL A N 1
ATOM 864 C CA . VAL A 1 115 ? 4.488 3.399 -5.788 1.00 96.94 115 VAL A CA 1
ATOM 865 C C . VAL A 1 115 ? 3.509 4.118 -4.863 1.00 96.94 115 VAL A C 1
ATOM 867 O O . VAL A 1 115 ? 3.589 3.943 -3.649 1.00 96.94 115 VAL A O 1
ATOM 870 N N . ASN A 1 116 ? 2.557 4.880 -5.403 1.00 96.44 116 ASN A N 1
ATOM 871 C CA . ASN A 1 116 ? 1.617 5.649 -4.584 1.00 96.44 116 ASN A CA 1
ATOM 872 C C . ASN A 1 116 ? 0.770 4.733 -3.685 1.00 96.44 116 ASN A C 1
ATOM 874 O O . ASN A 1 116 ? 0.681 4.930 -2.473 1.00 96.44 116 ASN A O 1
ATOM 878 N N . SER A 1 117 ? 0.236 3.654 -4.262 1.00 95.19 117 SER A N 1
ATOM 879 C CA . SER A 1 117 ? -0.537 2.671 -3.501 1.00 95.19 117 SER A CA 1
ATOM 880 C C . SER A 1 117 ? 0.309 2.014 -2.408 1.00 95.19 117 SER A C 1
ATOM 882 O O . SER A 1 117 ? -0.191 1.816 -1.306 1.00 95.19 117 SER A O 1
ATOM 884 N N . SER A 1 118 ? 1.596 1.742 -2.663 1.00 96.50 118 SER A N 1
ATOM 885 C CA . SER A 1 118 ? 2.502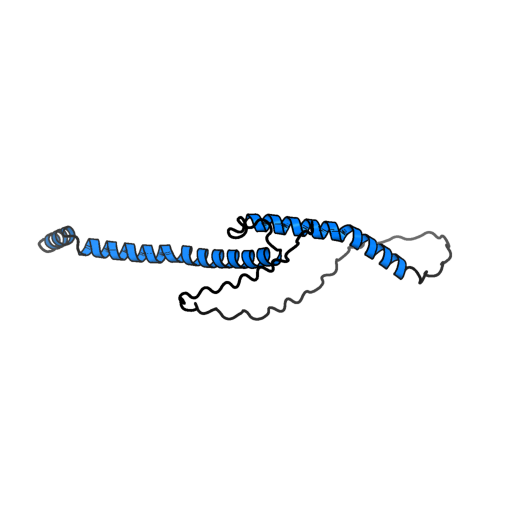 1.185 -1.650 1.00 96.50 118 SER A CA 1
ATOM 886 C C . SER A 1 118 ? 2.720 2.123 -0.462 1.00 96.50 118 SER A C 1
ATOM 888 O O . SER A 1 118 ? 2.674 1.684 0.688 1.00 96.50 118 SER A O 1
ATOM 890 N N . ILE A 1 119 ? 2.868 3.425 -0.721 1.00 97.00 119 ILE A N 1
ATOM 891 C CA . ILE A 1 119 ? 3.008 4.444 0.322 1.00 97.00 119 ILE A CA 1
ATOM 892 C C . ILE A 1 119 ? 1.731 4.489 1.161 1.00 97.00 119 ILE A C 1
ATOM 894 O O . ILE A 1 119 ? 1.803 4.428 2.393 1.00 97.00 119 ILE A O 1
ATOM 898 N N . ALA A 1 120 ? 0.570 4.512 0.502 1.00 96.44 120 ALA A N 1
ATOM 899 C CA . ALA A 1 120 ? -0.727 4.502 1.166 1.00 96.44 120 ALA A CA 1
ATOM 900 C C . ALA A 1 120 ? -0.911 3.254 2.046 1.00 96.44 120 ALA A C 1
ATOM 902 O O . ALA A 1 120 ? -1.292 3.379 3.210 1.00 96.44 120 ALA A O 1
ATOM 903 N N . THR A 1 121 ? -0.580 2.058 1.548 1.00 95.62 121 THR A N 1
ATOM 904 C CA . THR A 1 121 ? -0.668 0.812 2.327 1.00 95.62 121 THR A CA 1
ATOM 905 C C . THR A 1 121 ? 0.234 0.847 3.560 1.00 95.62 121 THR A C 1
ATOM 907 O O . T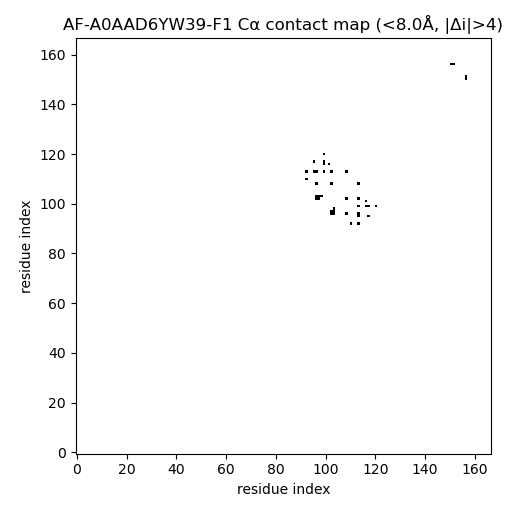HR A 1 121 ? -0.212 0.474 4.644 1.00 95.62 121 THR A O 1
ATOM 910 N N . VAL A 1 122 ? 1.469 1.349 3.445 1.00 96.75 122 VAL A N 1
ATOM 911 C CA . VAL A 1 122 ? 2.371 1.504 4.601 1.00 96.75 122 VAL A CA 1
ATOM 912 C C . VAL A 1 122 ? 1.797 2.482 5.628 1.00 96.75 122 VAL A C 1
ATOM 914 O O . VAL A 1 122 ? 1.880 2.224 6.829 1.00 96.75 122 VAL A O 1
ATOM 917 N N . HIS A 1 123 ? 1.197 3.586 5.181 1.00 97.12 123 HIS A N 1
ATOM 918 C CA . HIS A 1 123 ? 0.595 4.574 6.078 1.00 97.12 123 HIS A CA 1
ATOM 919 C C . HIS A 1 123 ? -0.596 3.981 6.830 1.00 97.12 123 HIS A C 1
ATOM 921 O O . HIS A 1 123 ? -0.631 4.035 8.058 1.00 97.12 123 HIS A O 1
ATOM 927 N N . VAL A 1 124 ? -1.511 3.323 6.115 1.00 95.94 124 VAL A N 1
ATOM 928 C CA . VAL A 1 124 ? -2.657 2.630 6.719 1.00 95.94 124 VAL A CA 1
ATOM 929 C C . VAL A 1 124 ? -2.190 1.563 7.707 1.00 95.94 124 VAL A C 1
ATOM 931 O O . VAL A 1 124 ? -2.691 1.516 8.826 1.00 95.94 124 VAL A O 1
ATOM 934 N N . ALA A 1 125 ? -1.188 0.754 7.352 1.00 95.94 125 ALA A N 1
ATOM 935 C CA . ALA A 1 125 ? -0.650 -0.271 8.242 1.00 95.94 125 ALA A CA 1
ATOM 936 C C . ALA A 1 125 ? -0.038 0.323 9.523 1.00 95.94 125 ALA A C 1
ATOM 938 O O . ALA A 1 125 ? -0.210 -0.240 10.605 1.00 95.94 125 ALA A O 1
ATOM 939 N N . ARG A 1 126 ? 0.648 1.471 9.433 1.00 97.50 126 ARG A N 1
ATOM 940 C CA . ARG A 1 126 ? 1.181 2.185 10.606 1.00 97.50 126 ARG A CA 1
ATOM 941 C C . ARG A 1 126 ? 0.061 2.711 11.498 1.00 97.50 126 ARG A C 1
ATOM 943 O O . ARG A 1 126 ? 0.075 2.432 12.694 1.00 97.50 126 ARG A O 1
ATOM 950 N N . CYS A 1 127 ? -0.918 3.411 10.924 1.00 96.75 127 CYS A N 1
ATOM 951 C CA . CYS A 1 127 ? -2.080 3.906 11.665 1.00 96.75 127 CYS A CA 1
ATOM 952 C C . CYS A 1 127 ? -2.844 2.756 12.336 1.00 96.75 127 CYS A C 1
ATOM 954 O O . CYS A 1 127 ? -3.164 2.838 13.519 1.00 96.75 127 CYS A O 1
ATOM 956 N N . HIS A 1 128 ? -3.059 1.654 11.615 1.00 96.75 128 HIS A N 1
ATOM 957 C CA . HIS A 1 128 ? -3.719 0.463 12.137 1.00 96.75 128 HIS A CA 1
ATOM 958 C C . HIS A 1 128 ? -2.966 -0.117 13.336 1.00 96.75 128 HIS A C 1
ATOM 960 O O . HIS A 1 128 ? -3.572 -0.328 14.375 1.00 96.75 128 HIS A O 1
ATOM 966 N N . ARG A 1 129 ? -1.639 -0.292 13.251 1.00 96.62 129 ARG A N 1
ATOM 967 C CA . ARG A 1 129 ? -0.830 -0.794 14.379 1.00 96.62 129 ARG A CA 1
ATOM 968 C C . ARG A 1 129 ? -0.983 0.056 15.640 1.00 96.62 129 ARG A C 1
ATOM 970 O O . ARG A 1 129 ? -1.109 -0.499 16.728 1.00 96.62 129 ARG A O 1
ATOM 977 N N . VAL A 1 130 ? -0.998 1.381 15.500 1.00 96.56 130 VAL A N 1
ATOM 978 C CA . VAL A 1 130 ? -1.196 2.294 16.637 1.00 96.56 130 VAL A CA 1
ATOM 979 C C . VAL A 1 130 ? -2.590 2.116 17.239 1.00 96.56 130 VAL A C 1
ATOM 981 O O . VAL A 1 130 ? -2.714 1.942 18.450 1.00 96.56 130 VAL A O 1
ATOM 984 N N . LEU A 1 131 ? -3.634 2.094 16.407 1.00 96.62 131 LEU A N 1
ATOM 985 C CA . LEU A 1 131 ? -5.012 1.919 16.868 1.00 96.62 131 LEU A CA 1
ATOM 986 C C . LEU A 1 131 ? -5.230 0.545 17.516 1.00 96.62 131 LEU A C 1
ATOM 988 O O . LEU A 1 131 ? -5.808 0.459 18.598 1.00 96.62 131 LEU A O 1
ATOM 992 N N . THR A 1 132 ? -4.716 -0.529 16.918 1.00 96.6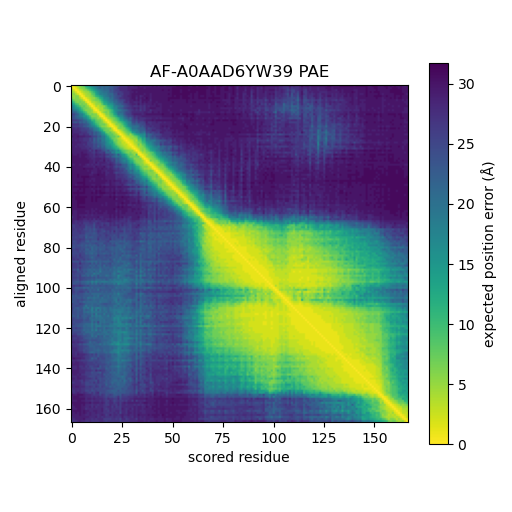9 132 THR A N 1
ATOM 993 C CA . THR A 1 132 ? -4.780 -1.886 17.480 1.00 96.69 132 THR A CA 1
ATOM 994 C C . THR A 1 132 ? -4.058 -1.986 18.823 1.00 96.69 132 THR A C 1
ATOM 996 O O . THR A 1 132 ? -4.507 -2.721 19.689 1.00 96.69 132 THR A O 1
ATOM 999 N N . ALA A 1 133 ? -2.978 -1.233 19.048 1.00 95.25 133 ALA A N 1
ATOM 1000 C CA . ALA A 1 133 ? -2.295 -1.219 20.343 1.00 95.25 133 ALA A CA 1
ATOM 1001 C C . ALA A 1 133 ? -3.063 -0.436 21.430 1.00 95.25 133 ALA A C 1
ATOM 1003 O O . ALA A 1 133 ? -2.935 -0.729 22.619 1.00 95.25 133 ALA A O 1
ATOM 1004 N N . GLN A 1 134 ? -3.847 0.573 21.039 1.00 96.12 134 GLN A N 1
ATOM 1005 C CA . GLN A 1 134 ? -4.591 1.442 21.961 1.00 96.12 134 GLN A CA 1
ATOM 1006 C C . GLN A 1 134 ? -5.982 0.902 22.312 1.00 96.12 134 GLN A C 1
ATOM 1008 O O . GLN A 1 134 ? -6.404 0.979 23.465 1.00 96.12 134 GLN A O 1
ATOM 1013 N N . THR A 1 135 ? -6.686 0.349 21.325 1.00 95.88 135 THR A N 1
ATOM 1014 C CA . THR A 1 135 ? -8.048 -0.191 21.460 1.00 95.88 135 THR A CA 1
ATOM 1015 C C . THR A 1 135 ? -8.239 -1.196 22.606 1.00 95.88 135 THR A C 1
ATOM 1017 O O . THR A 1 135 ? -9.191 -0.986 23.360 1.00 95.88 135 THR A O 1
ATOM 1020 N N . PRO A 1 136 ? -7.376 -2.208 22.844 1.00 94.75 136 PRO A N 1
ATOM 1021 C CA . PRO A 1 136 ? -7.582 -3.159 23.937 1.00 94.75 136 PRO A CA 1
ATOM 1022 C C . PRO A 1 136 ? -7.540 -2.470 25.299 1.00 94.75 136 PRO A C 1
ATOM 1024 O O . PRO A 1 136 ? -8.430 -2.680 26.105 1.00 94.75 136 PRO A O 1
ATOM 1027 N N . ARG A 1 137 ? -6.621 -1.522 25.517 1.00 94.50 137 ARG A N 1
ATOM 1028 C CA . ARG A 1 137 ? -6.508 -0.803 26.800 1.00 94.50 137 ARG A CA 1
ATOM 1029 C C . ARG A 1 137 ? -7.768 -0.015 27.147 1.00 94.50 137 ARG A C 1
ATOM 1031 O O . ARG A 1 137 ? -8.124 0.127 28.314 1.00 94.50 137 ARG A O 1
ATOM 1038 N N . VAL A 1 138 ? -8.421 0.554 26.135 1.00 94.44 138 VAL A N 1
ATOM 1039 C CA . VAL A 1 138 ? -9.688 1.271 26.318 1.00 94.44 138 VAL A CA 1
ATOM 1040 C C . VAL A 1 138 ? -10.818 0.288 26.618 1.00 94.44 138 VAL A C 1
ATOM 1042 O O . VAL A 1 138 ? -11.665 0.586 27.458 1.00 94.44 138 VAL A O 1
ATOM 1045 N N . LEU A 1 139 ? -10.837 -0.866 25.947 1.00 95.31 139 LEU A N 1
ATOM 1046 C CA . LEU A 1 139 ? -11.826 -1.914 26.191 1.00 95.31 139 LEU A CA 1
ATOM 1047 C C . LEU A 1 139 ? -11.660 -2.546 27.575 1.00 95.31 139 LEU A C 1
ATOM 1049 O O . LEU A 1 139 ? -12.660 -2.696 28.264 1.00 95.31 139 LEU A O 1
ATOM 1053 N N . ASP A 1 140 ? -10.432 -2.807 28.016 1.00 96.69 140 ASP A N 1
ATOM 1054 C CA . ASP A 1 140 ? -10.126 -3.370 29.334 1.00 96.69 140 ASP A CA 1
ATOM 1055 C C . ASP A 1 140 ? -10.634 -2.457 30.453 1.00 96.69 140 ASP A C 1
ATOM 1057 O O . ASP A 1 140 ? -11.367 -2.900 31.331 1.00 96.69 140 ASP A O 1
ATOM 1061 N N . ARG A 1 141 ? -10.355 -1.148 30.372 1.00 95.81 141 ARG A N 1
ATOM 1062 C CA . ARG A 1 141 ? -10.865 -0.165 31.347 1.00 95.81 141 ARG A CA 1
ATOM 1063 C C . ARG A 1 141 ? -12.389 -0.092 31.364 1.00 95.81 141 ARG A C 1
ATOM 1065 O O . ARG A 1 141 ? -12.994 0.059 32.421 1.00 95.81 141 ARG A O 1
ATOM 1072 N N . LYS A 1 142 ? -13.024 -0.170 30.190 1.00 94.88 142 LYS A N 1
ATOM 1073 C CA . LYS A 1 142 ? -14.491 -0.202 30.094 1.00 94.88 142 LYS A CA 1
ATOM 1074 C C . LYS A 1 142 ? -15.050 -1.489 30.701 1.00 94.88 142 LYS A C 1
ATOM 1076 O O . LYS A 1 142 ? -16.049 -1.425 31.408 1.00 94.88 142 LYS A O 1
ATOM 1081 N N . ALA A 1 143 ? -14.413 -2.629 30.450 1.00 96.06 143 ALA A N 1
ATOM 1082 C CA . ALA A 1 143 ? -14.810 -3.915 31.006 1.00 96.06 143 ALA A CA 1
ATOM 1083 C C . ALA A 1 143 ? -14.664 -3.936 32.536 1.00 96.06 143 ALA A C 1
ATOM 1085 O O . ALA A 1 143 ? -15.602 -4.335 33.220 1.00 96.06 143 ALA A O 1
ATOM 1086 N N . GLU A 1 144 ? -13.553 -3.430 33.073 1.00 95.31 144 GLU A N 1
ATOM 1087 C CA . GLU A 1 144 ? -13.316 -3.298 34.516 1.00 95.31 144 GLU A CA 1
ATOM 1088 C C . GLU A 1 144 ? -14.375 -2.407 35.182 1.00 95.31 144 GLU A C 1
ATOM 1090 O O . GLU A 1 144 ? -14.987 -2.799 36.176 1.00 95.31 144 GLU A O 1
ATOM 1095 N N . ALA A 1 145 ? -14.680 -1.246 34.594 1.00 93.62 145 ALA A N 1
ATOM 1096 C CA . ALA A 1 145 ? -15.723 -0.361 35.111 1.00 93.62 145 ALA A CA 1
ATOM 1097 C C . ALA A 1 145 ? -17.102 -1.045 35.139 1.00 93.62 145 ALA A C 1
ATOM 1099 O O . ALA A 1 145 ? -17.830 -0.941 36.127 1.00 93.62 145 ALA A O 1
ATOM 1100 N N . LEU A 1 146 ? -17.458 -1.784 34.082 1.00 93.50 146 LEU A N 1
ATOM 1101 C CA . LEU A 1 146 ? -18.713 -2.539 34.030 1.00 93.50 146 LEU A CA 1
ATOM 1102 C C . LEU A 1 146 ? -18.747 -3.678 35.055 1.00 93.50 146 LEU A C 1
ATOM 1104 O O . LEU A 1 146 ? -19.793 -3.919 35.654 1.00 93.50 146 LEU A O 1
ATOM 1108 N N . GLN A 1 147 ? -17.619 -4.344 35.303 1.00 93.31 147 GLN A N 1
ATOM 1109 C CA . GLN A 1 147 ? -17.509 -5.354 36.356 1.00 93.31 147 GLN A CA 1
ATOM 1110 C C . GLN A 1 147 ? -17.709 -4.738 37.743 1.00 93.31 147 GLN A C 1
ATOM 1112 O O . GLN A 1 147 ? -18.486 -5.271 38.533 1.00 93.31 147 GLN A O 1
ATOM 1117 N N . MET A 1 148 ? -17.089 -3.590 38.032 1.00 90.19 148 MET A N 1
ATOM 1118 C CA . MET A 1 148 ? -17.284 -2.886 39.305 1.00 90.19 148 MET A CA 1
ATOM 1119 C C . MET A 1 148 ? -18.740 -2.471 39.513 1.00 90.19 148 MET A C 1
ATOM 1121 O O . MET A 1 148 ? -19.298 -2.701 40.585 1.00 90.19 148 MET A O 1
ATOM 1125 N N . VAL A 1 149 ? -19.380 -1.910 38.483 1.00 91.38 149 VAL A N 1
ATOM 1126 C CA . VAL A 1 149 ? -20.812 -1.587 38.523 1.00 91.38 149 VAL A CA 1
ATOM 1127 C C . VAL A 1 149 ? -21.620 -2.860 38.771 1.00 91.38 149 VAL A C 1
ATOM 1129 O O . VAL A 1 149 ? -22.425 -2.898 39.694 1.00 91.38 149 VAL A O 1
ATOM 1132 N N . SER A 1 150 ? -21.367 -3.943 38.037 1.00 92.06 150 SER A N 1
ATOM 1133 C CA . SER A 1 150 ? -22.080 -5.204 38.254 1.00 92.06 150 SER A CA 1
ATOM 1134 C C . SER A 1 150 ? -21.924 -5.739 39.680 1.00 92.06 150 SER A C 1
ATOM 1136 O O . SER A 1 150 ? -22.877 -6.305 40.203 1.00 92.06 150 SER A O 1
ATOM 1138 N N . ILE A 1 151 ? -20.761 -5.574 40.316 1.00 88.44 151 ILE A N 1
ATOM 1139 C CA . ILE A 1 151 ? -20.527 -5.989 41.707 1.00 88.44 151 ILE A CA 1
ATOM 1140 C C . ILE A 1 151 ? -21.307 -5.098 42.682 1.00 88.44 151 ILE A C 1
ATOM 1142 O O . ILE A 1 151 ? -21.944 -5.616 43.601 1.00 88.44 151 ILE A O 1
ATOM 1146 N N . LEU A 1 152 ? -21.294 -3.777 42.480 1.00 84.75 152 LEU A N 1
ATOM 1147 C CA . LEU A 1 152 ? -22.004 -2.813 43.331 1.00 84.75 152 LEU A CA 1
ATOM 1148 C C . LEU A 1 152 ? -23.526 -2.964 43.251 1.00 84.75 152 LEU A C 1
ATOM 1150 O O . LEU A 1 152 ? -24.210 -2.813 44.258 1.00 84.75 152 LEU A O 1
ATOM 1154 N N . TYR A 1 153 ? -24.045 -3.295 42.070 1.00 84.38 153 TYR A N 1
ATOM 1155 C CA . TYR A 1 153 ? -25.471 -3.517 41.838 1.00 84.38 153 TYR A CA 1
ATOM 1156 C C . TYR A 1 153 ? -25.879 -4.992 41.977 1.00 84.38 153 TYR A C 1
ATOM 1158 O O . TYR A 1 153 ? -27.036 -5.333 41.731 1.00 84.38 153 TYR A O 1
ATOM 1166 N N . SER A 1 154 ? -24.965 -5.880 42.388 1.00 81.00 154 SER A N 1
ATOM 1167 C CA . SER A 1 154 ? -25.313 -7.278 42.630 1.00 81.00 154 SER A CA 1
ATOM 1168 C C . SER A 1 154 ? -26.104 -7.396 43.939 1.00 81.00 154 SER A C 1
ATOM 1170 O O . SER A 1 154 ? -25.592 -7.016 44.996 1.00 81.00 154 SER A O 1
ATOM 1172 N N . PRO A 1 155 ? -27.326 -7.960 43.926 1.00 67.25 155 PRO A N 1
ATOM 1173 C CA . PRO A 1 155 ? -28.167 -8.068 45.123 1.00 67.25 155 PRO A CA 1
ATOM 1174 C C . PRO A 1 155 ? -27.515 -8.908 46.234 1.00 67.25 155 PRO A C 1
ATOM 1176 O O . PRO A 1 155 ? -27.799 -8.720 47.414 1.00 67.25 155 PRO A O 1
ATOM 1179 N N . LEU A 1 156 ? -26.575 -9.790 45.877 1.00 63.97 156 LEU A N 1
ATOM 1180 C CA . LEU A 1 156 ? -25.795 -10.603 46.815 1.00 63.97 156 LEU A CA 1
ATOM 1181 C C . LEU A 1 156 ? -24.778 -9.778 47.628 1.00 63.97 156 LEU A C 1
ATOM 1183 O O . LEU A 1 156 ? -24.445 -10.153 48.755 1.00 63.97 156 LEU A O 1
ATOM 1187 N N . SER A 1 157 ? -24.311 -8.645 47.095 1.00 58.62 157 SER A N 1
ATOM 1188 C CA . SER A 1 157 ? -23.381 -7.734 47.773 1.00 58.62 157 SER A CA 1
ATOM 1189 C C . SER A 1 157 ? -24.061 -7.011 48.937 1.00 58.62 157 SER A C 1
ATOM 1191 O O . SER A 1 157 ? -23.485 -6.916 50.021 1.00 58.62 157 SER A O 1
ATOM 1193 N N . SER A 1 158 ? -25.316 -6.578 48.757 1.00 59.12 158 SER A N 1
ATOM 1194 C CA . SER A 1 158 ? -26.120 -5.973 49.828 1.00 59.12 158 SER A CA 1
ATOM 1195 C C . SER A 1 158 ? -26.396 -6.949 50.969 1.00 59.12 158 SER A C 1
ATOM 1197 O O . SER A 1 158 ? -26.330 -6.547 52.126 1.00 59.12 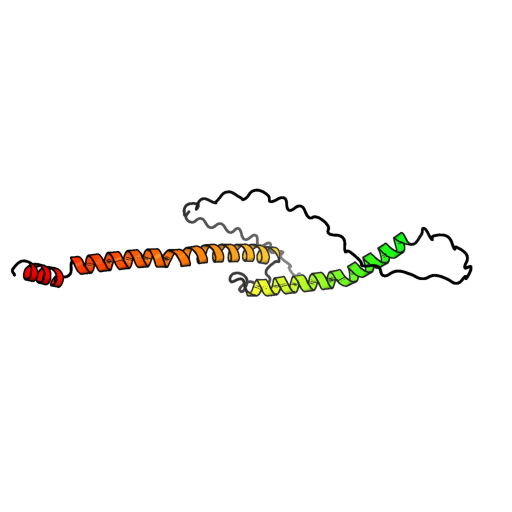158 SER A O 1
ATOM 1199 N N . VAL A 1 159 ? -26.638 -8.231 50.671 1.00 60.41 159 VAL A N 1
ATOM 1200 C CA . VAL A 1 159 ? -26.893 -9.254 51.702 1.00 60.41 159 VAL A CA 1
ATOM 1201 C C . VAL A 1 159 ? -25.631 -9.548 52.522 1.00 60.41 159 VAL A C 1
ATOM 1203 O O . VAL A 1 159 ? -25.708 -9.637 53.746 1.00 60.41 159 VAL A O 1
ATOM 1206 N N . ARG A 1 160 ? -24.450 -9.624 51.889 1.00 59.84 160 ARG A N 1
ATOM 1207 C CA . ARG A 1 160 ? -23.173 -9.814 52.606 1.00 59.84 160 ARG A CA 1
ATOM 1208 C C . ARG A 1 160 ? -22.781 -8.610 53.464 1.00 59.84 160 ARG A C 1
ATOM 1210 O O . ARG A 1 160 ? -22.306 -8.803 54.579 1.00 59.84 160 ARG A O 1
ATOM 1217 N N . LEU A 1 161 ? -23.011 -7.386 52.984 1.00 59.78 161 LEU A N 1
ATOM 1218 C CA . LEU A 1 161 ? -22.801 -6.165 53.772 1.00 59.78 161 LEU A CA 1
ATOM 1219 C C . LEU A 1 161 ? -23.787 -6.046 54.943 1.00 59.78 161 LEU A C 1
ATOM 1221 O O . LEU A 1 161 ? -23.396 -5.575 56.007 1.00 59.78 161 LEU A O 1
ATOM 1225 N N . PHE A 1 162 ? -25.034 -6.501 54.783 1.00 61.31 162 PHE A N 1
ATOM 1226 C CA . PHE A 1 162 ? -25.999 -6.551 55.886 1.00 61.31 162 PHE A CA 1
ATOM 1227 C C . PHE A 1 162 ? -25.588 -7.556 56.967 1.00 61.31 162 PHE A C 1
ATOM 1229 O O . PHE A 1 162 ? -25.644 -7.230 58.148 1.00 61.31 162 PHE A O 1
ATOM 1236 N N . HIS A 1 163 ? -25.120 -8.744 56.578 1.00 60.72 163 HIS A N 1
ATOM 1237 C CA . HIS A 1 163 ? -24.733 -9.785 57.534 1.00 60.72 163 HIS A CA 1
ATOM 1238 C C . HIS A 1 163 ? -23.468 -9.443 58.339 1.00 60.72 163 HIS A C 1
ATOM 1240 O O . HIS A 1 163 ? -23.364 -9.835 59.496 1.00 60.72 163 HIS A O 1
ATOM 1246 N N . LEU A 1 164 ? -22.527 -8.693 57.753 1.00 61.62 164 LEU A N 1
ATOM 1247 C CA . LEU A 1 164 ? -21.311 -8.212 58.427 1.00 61.62 164 LEU A CA 1
ATOM 1248 C C . LEU A 1 164 ? -21.544 -7.000 59.340 1.00 61.62 164 LEU A C 1
ATOM 1250 O O . LEU A 1 164 ? -20.683 -6.683 60.149 1.00 61.62 164 LEU A O 1
ATOM 1254 N N . ARG A 1 165 ? -22.676 -6.301 59.198 1.00 65.81 165 ARG A N 1
ATOM 1255 C CA . ARG A 1 165 ? -23.010 -5.113 60.002 1.00 65.81 165 ARG A CA 1
ATOM 1256 C C . ARG A 1 165 ? -23.891 -5.432 61.219 1.00 65.81 165 ARG A C 1
ATOM 1258 O O . ARG A 1 165 ? -24.127 -4.545 62.030 1.00 65.81 165 ARG A O 1
ATOM 1265 N N . TYR A 1 166 ? -24.382 -6.668 61.323 1.00 62.03 166 TYR A N 1
ATOM 1266 C CA . TYR A 1 166 ? -25.285 -7.147 62.381 1.00 62.03 166 TYR A CA 1
ATOM 1267 C C . TYR A 1 166 ? -24.678 -8.262 63.260 1.00 62.03 166 TYR A C 1
ATOM 1269 O O . TYR A 1 166 ? -25.408 -8.922 63.999 1.00 62.03 166 TYR A O 1
ATOM 1277 N N . LEU A 1 167 ? -23.360 -8.460 63.189 1.00 55.03 167 LEU A N 1
ATOM 1278 C CA . LEU A 1 167 ? -22.552 -9.272 64.107 1.00 55.03 167 LEU A CA 1
ATOM 1279 C C . LEU A 1 167 ? -21.593 -8.351 64.861 1.00 55.03 167 LEU A C 1
ATOM 1281 O O . LEU A 1 167 ? -21.368 -8.614 66.060 1.00 55.03 167 LEU A O 1
#

Solvent-accessible surface area (backbone atoms only — not comparable to full-atom values): 11167 Å² total; per-residue (Å²): 141,81,83,86,84,82,84,80,80,82,80,80,82,84,80,83,93,76,82,86,74,82,80,76,80,74,78,80,80,78,77,86,78,81,77,80,82,76,85,82,78,88,86,78,87,82,84,84,86,84,88,87,83,92,75,96,70,83,87,76,74,86,72,88,73,52,65,68,56,53,51,54,48,50,51,52,50,47,66,62,44,49,62,56,56,50,52,57,51,50,52,52,53,54,57,52,35,71,74,34,84,82,44,67,81,49,92,77,76,50,72,69,57,48,52,53,51,51,52,51,51,53,51,52,52,51,54,47,53,55,49,65,67,48,50,56,61,56,50,51,55,52,51,51,51,52,50,53,49,52,52,75,70,30,73,67,48,58,54,54,55,50,59,70,72,75,114

pLDDT: mean 72.31, std 21.49, range [35.41, 97.5]